Protein AF-A0A969VYK5-F1 (afdb_monomer_lite)

pLDDT: mean 79.66, std 14.04, range [40.75, 95.94]

Secondary structure (DSSP, 8-state):
---S--PPPPHHHHHHHHHHHHHT---TTPPPPS---SS-TTSEEE--TTS--EEEEEEEEEEETTTTEEEEEEEEES-HHHHHHHHHHHHHHHHHHH----S-----GGG--HHHHHHHHHTS-PPPPPP----

Structure (mmCIF, N/CA/C/O backbone):
data_AF-A0A969VYK5-F1
#
_entry.id   AF-A0A969VYK5-F1
#
loop_
_atom_site.group_PDB
_atom_site.id
_atom_site.type_symbol
_atom_site.label_atom_id
_atom_site.label_alt_id
_atom_site.label_comp_id
_atom_site.label_asym_id
_atom_site.label_entity_id
_atom_site.label_seq_id
_atom_site.pdbx_PDB_ins_code
_atom_site.Cartn_x
_atom_site.Cartn_y
_atom_site.Cartn_z
_atom_site.occupancy
_atom_site.B_iso_or_equiv
_atom_site.auth_seq_id
_atom_site.auth_comp_id
_atom_site.auth_asym_id
_atom_site.auth_atom_id
_atom_site.pdbx_PDB_model_num
ATOM 1 N N . ASP A 1 1 ? 29.962 -7.136 -37.544 1.00 41.75 1 ASP A N 1
ATOM 2 C CA . ASP A 1 1 ? 30.074 -8.088 -36.430 1.00 41.75 1 ASP A CA 1
ATOM 3 C C . ASP A 1 1 ? 28.797 -8.038 -35.594 1.00 41.75 1 ASP A C 1
ATOM 5 O O . ASP A 1 1 ? 28.433 -6.986 -35.090 1.00 41.75 1 ASP A O 1
ATOM 9 N N . ARG A 1 2 ? 28.059 -9.148 -35.634 1.00 42.69 2 ARG A N 1
ATOM 10 C CA . ARG A 1 2 ? 26.874 -9.631 -34.891 1.00 42.69 2 ARG A CA 1
ATOM 11 C C . ARG A 1 2 ? 25.931 -8.766 -34.010 1.00 42.69 2 ARG A C 1
ATOM 13 O O . ARG A 1 2 ? 25.226 -9.365 -33.206 1.00 42.69 2 ARG A O 1
ATOM 20 N N . LEU A 1 3 ? 25.810 -7.443 -34.159 1.00 51.03 3 LEU A N 1
ATOM 21 C CA . LEU A 1 3 ? 24.900 -6.639 -33.305 1.00 51.03 3 LEU A CA 1
ATOM 22 C C . LEU A 1 3 ? 23.645 -6.034 -33.970 1.00 51.03 3 LEU A C 1
ATOM 24 O O . LEU A 1 3 ? 22.906 -5.326 -33.298 1.00 51.03 3 LEU A O 1
ATOM 28 N N . GLU A 1 4 ? 23.321 -6.359 -35.226 1.00 52.34 4 GLU A N 1
ATOM 29 C CA . GLU A 1 4 ? 22.116 -5.822 -35.901 1.00 52.34 4 GLU A CA 1
ATOM 30 C C . GLU A 1 4 ? 21.194 -6.891 -36.505 1.00 52.34 4 GLU A C 1
ATOM 32 O O . GLU A 1 4 ? 20.651 -6.747 -37.597 1.00 52.34 4 GLU A O 1
ATOM 37 N N . GLN A 1 5 ? 20.962 -7.980 -35.779 1.00 48.00 5 GLN A N 1
ATOM 38 C CA . GLN A 1 5 ? 19.789 -8.822 -36.024 1.00 48.00 5 GLN A CA 1
ATOM 39 C C . GLN A 1 5 ? 19.027 -8.981 -34.716 1.00 48.00 5 GLN A C 1
ATOM 41 O O . GLN A 1 5 ? 19.033 -10.033 -34.087 1.00 48.00 5 GLN A O 1
ATOM 46 N N . ILE A 1 6 ? 18.385 -7.892 -34.287 1.00 55.47 6 ILE A N 1
ATOM 47 C CA . ILE A 1 6 ? 17.311 -7.987 -33.302 1.00 55.47 6 ILE A CA 1
ATOM 48 C C . ILE A 1 6 ? 16.156 -8.673 -34.031 1.00 55.47 6 ILE A C 1
ATOM 50 O O . ILE A 1 6 ? 15.439 -8.055 -34.822 1.00 55.47 6 ILE A O 1
ATOM 54 N N . GLU A 1 7 ? 16.043 -9.981 -33.827 1.00 66.12 7 GLU A N 1
ATOM 55 C CA . GLU A 1 7 ? 14.903 -10.778 -34.254 1.00 66.12 7 GLU A CA 1
ATOM 56 C C . GLU A 1 7 ? 13.625 -10.065 -33.793 1.00 66.12 7 GLU A C 1
ATOM 58 O O . GLU A 1 7 ? 13.471 -9.729 -32.616 1.00 66.12 7 GLU A O 1
ATOM 63 N N . LYS A 1 8 ? 12.737 -9.726 -34.738 1.00 75.31 8 LYS A N 1
ATOM 64 C CA . LYS A 1 8 ? 11.516 -8.984 -34.408 1.00 75.31 8 LYS A CA 1
ATOM 65 C C . LYS A 1 8 ? 10.719 -9.819 -33.400 1.00 75.31 8 LYS A C 1
ATOM 67 O O . LYS A 1 8 ? 10.378 -10.955 -33.729 1.00 75.31 8 LYS A O 1
ATOM 72 N N . PRO A 1 9 ? 10.378 -9.276 -32.215 1.00 78.81 9 PRO A N 1
ATOM 73 C CA . PRO A 1 9 ? 9.663 -10.040 -31.207 1.00 78.81 9 PRO A CA 1
ATOM 74 C C . PRO A 1 9 ? 8.341 -10.539 -31.786 1.00 78.81 9 PRO A C 1
ATOM 76 O O . PRO A 1 9 ? 7.653 -9.807 -32.517 1.00 78.81 9 PRO A O 1
ATOM 79 N N . THR A 1 10 ? 8.000 -11.789 -31.463 1.00 87.75 10 THR A N 1
ATOM 80 C CA . THR A 1 10 ? 6.731 -12.399 -31.866 1.00 87.75 10 THR A CA 1
ATOM 81 C C . THR A 1 10 ? 5.563 -11.550 -31.368 1.00 87.75 10 THR A C 1
ATOM 83 O O . THR A 1 10 ? 5.692 -10.772 -30.418 1.00 87.75 10 THR A O 1
ATOM 86 N N . ARG A 1 11 ? 4.393 -11.688 -32.003 1.00 88.88 11 ARG A N 1
ATOM 87 C CA . ARG A 1 11 ? 3.190 -10.954 -31.585 1.00 88.88 11 ARG A CA 1
ATOM 88 C C . ARG A 1 11 ? 2.899 -11.150 -30.092 1.00 88.88 11 ARG A C 1
ATOM 90 O O . ARG A 1 11 ? 2.686 -10.166 -29.406 1.00 88.88 11 ARG A O 1
ATOM 97 N N . ALA A 1 12 ? 2.980 -12.385 -29.592 1.00 80.56 12 ALA A N 1
ATOM 98 C CA . ALA A 1 12 ? 2.746 -12.690 -28.180 1.00 80.56 12 ALA A CA 1
ATOM 99 C C . ALA A 1 12 ? 3.714 -11.947 -27.244 1.00 80.56 12 ALA A C 1
ATOM 101 O O . ALA A 1 12 ? 3.286 -11.404 -26.232 1.00 80.56 12 ALA A O 1
ATOM 102 N N . VAL A 1 13 ? 5.002 -11.863 -27.604 1.00 76.69 13 VAL A N 1
ATOM 103 C CA . VAL A 1 13 ? 5.998 -11.106 -26.827 1.00 76.69 13 VAL A CA 1
ATOM 104 C C . VAL A 1 13 ? 5.680 -9.613 -26.843 1.00 76.69 13 VAL A C 1
ATOM 106 O O . VAL A 1 13 ? 5.773 -8.956 -25.814 1.00 76.69 13 VAL A O 1
ATOM 109 N N . ARG A 1 14 ? 5.267 -9.062 -27.987 1.00 83.88 14 ARG A N 1
ATOM 110 C CA . ARG A 1 14 ? 4.891 -7.647 -28.087 1.00 83.88 14 ARG A CA 1
ATOM 111 C C . ARG A 1 14 ? 3.634 -7.326 -27.284 1.00 83.88 14 ARG A C 1
ATOM 113 O O . ARG A 1 14 ? 3.631 -6.338 -26.564 1.00 83.88 14 ARG A O 1
ATOM 120 N N . ASP A 1 15 ? 2.607 -8.162 -27.390 1.00 81.88 15 ASP A N 1
ATOM 121 C CA . ASP A 1 15 ? 1.345 -7.996 -26.666 1.00 81.88 15 ASP A CA 1
ATOM 122 C C . ASP A 1 15 ? 1.592 -8.098 -25.150 1.00 81.88 15 ASP A C 1
ATOM 124 O O . ASP A 1 15 ? 1.103 -7.266 -24.392 1.00 81.88 15 ASP A O 1
ATOM 128 N N . TYR A 1 16 ? 2.451 -9.029 -24.716 1.00 74.69 16 TYR A N 1
ATOM 129 C CA . TYR A 1 16 ? 2.902 -9.133 -23.327 1.00 74.69 16 TYR A CA 1
ATOM 130 C C . TYR A 1 16 ? 3.653 -7.880 -22.854 1.00 74.69 16 TYR A C 1
ATOM 132 O O . TYR A 1 16 ? 3.333 -7.332 -21.804 1.00 74.69 16 TYR A O 1
ATOM 140 N N . LEU A 1 17 ? 4.618 -7.381 -23.634 1.00 76.06 17 LEU A N 1
ATOM 141 C CA . LEU A 1 17 ? 5.365 -6.166 -23.288 1.00 76.06 17 LEU A CA 1
ATOM 142 C C . LEU A 1 17 ? 4.474 -4.917 -23.269 1.00 76.06 17 LEU A C 1
ATOM 144 O O . LEU A 1 17 ? 4.666 -4.052 -22.419 1.00 76.06 17 LEU A O 1
ATOM 148 N N . ASN A 1 18 ? 3.491 -4.827 -24.165 1.00 77.62 18 ASN A N 1
ATOM 149 C CA . ASN A 1 18 ? 2.514 -3.741 -24.172 1.00 77.62 18 ASN A CA 1
ATOM 150 C C . ASN A 1 18 ? 1.614 -3.803 -22.934 1.00 77.62 18 ASN A C 1
ATOM 152 O O . ASN A 1 18 ? 1.473 -2.794 -22.251 1.00 77.62 18 ASN A O 1
ATOM 156 N N . ALA A 1 19 ? 1.088 -4.984 -22.594 1.00 71.56 19 ALA A N 1
ATOM 157 C CA . ALA A 1 19 ? 0.293 -5.183 -21.385 1.00 71.56 19 ALA A CA 1
ATOM 158 C C . ALA A 1 19 ? 1.095 -4.862 -20.113 1.00 71.56 19 ALA A C 1
ATOM 160 O O . ALA A 1 19 ? 0.571 -4.232 -19.200 1.00 71.56 19 ALA A O 1
ATOM 161 N N . LEU A 1 20 ? 2.384 -5.218 -20.064 1.00 65.12 20 LEU A N 1
ATOM 162 C CA . LEU A 1 20 ? 3.278 -4.811 -18.977 1.00 65.12 20 LEU A CA 1
ATOM 163 C C . LEU A 1 20 ? 3.508 -3.298 -18.935 1.00 65.12 20 LEU A C 1
ATOM 165 O O . LEU A 1 20 ? 3.636 -2.738 -17.853 1.00 65.12 20 LEU A O 1
ATOM 169 N N . ASN A 1 21 ? 3.575 -2.627 -20.083 1.00 66.75 21 ASN A N 1
ATOM 170 C CA . ASN A 1 21 ? 3.754 -1.178 -20.137 1.00 66.75 21 ASN A CA 1
ATOM 171 C C . ASN A 1 21 ? 2.479 -0.427 -19.702 1.00 66.75 21 ASN A C 1
ATOM 173 O O . ASN A 1 21 ? 2.571 0.613 -19.055 1.00 66.75 21 ASN A O 1
ATOM 177 N N . GLU A 1 22 ? 1.301 -0.975 -20.016 1.00 65.88 22 GLU A N 1
ATOM 178 C CA . GLU A 1 22 ? -0.002 -0.477 -19.558 1.00 65.88 22 GLU A CA 1
ATOM 179 C C . GLU A 1 22 ? -0.209 -0.727 -18.056 1.00 65.88 22 GLU A C 1
ATOM 181 O O . GLU A 1 22 ? -0.491 0.208 -17.308 1.00 65.88 22 GLU A O 1
ATOM 186 N N . ALA A 1 23 ? -0.002 -1.964 -17.590 1.00 58.78 23 ALA A N 1
ATOM 187 C CA . ALA A 1 23 ? -0.155 -2.350 -16.185 1.00 58.78 23 ALA A CA 1
ATOM 188 C C . ALA A 1 23 ? 0.927 -1.738 -15.282 1.00 58.78 23 ALA A C 1
ATOM 190 O O . ALA A 1 23 ? 0.669 -1.354 -14.145 1.00 58.78 23 ALA A O 1
ATOM 191 N N . GLY A 1 24 ? 2.148 -1.614 -15.802 1.00 55.03 24 GLY A N 1
ATOM 192 C CA . GLY A 1 24 ? 3.289 -1.004 -15.130 1.00 55.03 24 GLY A CA 1
ATOM 193 C C . GLY A 1 24 ? 3.270 0.519 -15.147 1.00 55.03 24 GLY A C 1
ATOM 194 O O . GLY A 1 24 ? 4.260 1.103 -14.695 1.00 55.03 24 GLY A O 1
ATOM 195 N N . GLY A 1 25 ? 2.184 1.125 -15.663 1.00 51.69 25 GLY A N 1
ATOM 196 C CA . GLY A 1 25 ? 1.928 2.554 -15.797 1.00 51.69 25 GLY A CA 1
ATOM 197 C C . GLY A 1 25 ? 2.767 3.361 -14.826 1.00 51.69 25 GLY A C 1
ATOM 198 O O . GLY A 1 25 ? 2.428 3.547 -13.654 1.00 51.69 25 GLY A O 1
ATOM 199 N N . LEU A 1 26 ? 3.936 3.789 -15.304 1.00 50.25 26 LEU A N 1
ATOM 200 C CA . LEU A 1 26 ? 4.762 4.701 -14.554 1.00 50.25 26 LEU A CA 1
ATOM 201 C C . LEU A 1 26 ? 3.910 5.955 -14.420 1.00 50.25 26 LEU A C 1
ATOM 203 O O . LEU A 1 26 ? 3.708 6.634 -15.424 1.00 50.25 26 LEU A O 1
ATOM 207 N N . ALA A 1 27 ? 3.370 6.213 -13.221 1.00 53.25 27 ALA A N 1
ATOM 208 C CA . ALA A 1 27 ? 2.617 7.427 -12.933 1.00 53.25 27 ALA A CA 1
ATOM 209 C C . ALA A 1 27 ? 3.323 8.594 -13.637 1.00 53.25 27 ALA A C 1
ATOM 211 O O . ALA A 1 27 ? 4.541 8.756 -13.489 1.00 53.25 27 ALA A O 1
ATOM 212 N N . SER A 1 28 ? 2.597 9.293 -14.510 1.00 46.88 28 SER A N 1
ATOM 213 C CA . SER A 1 28 ? 3.161 10.267 -15.446 1.00 46.88 28 SER A CA 1
ATOM 214 C C . SER A 1 28 ? 4.156 11.185 -14.725 1.00 46.88 28 SER A C 1
ATOM 216 O O . SER A 1 28 ? 3.780 11.868 -13.774 1.00 46.88 28 SER A O 1
ATOM 218 N N . GLY A 1 29 ? 5.429 11.165 -15.140 1.00 57.66 29 GLY A N 1
ATOM 219 C CA . GLY A 1 29 ? 6.511 11.928 -14.497 1.00 57.66 29 GLY A CA 1
ATOM 220 C C . GLY A 1 29 ? 7.514 11.120 -13.657 1.00 57.66 29 GLY A C 1
ATOM 221 O O . GLY A 1 29 ? 8.419 11.711 -13.067 1.00 57.66 29 GLY A O 1
ATOM 222 N N . ARG A 1 30 ? 7.420 9.784 -13.599 1.00 62.62 30 ARG A N 1
ATOM 223 C CA . ARG A 1 30 ? 8.436 8.954 -12.921 1.00 62.62 30 ARG A CA 1
ATOM 224 C C . ARG A 1 30 ? 9.784 8.961 -13.655 1.00 62.62 30 ARG A C 1
ATOM 2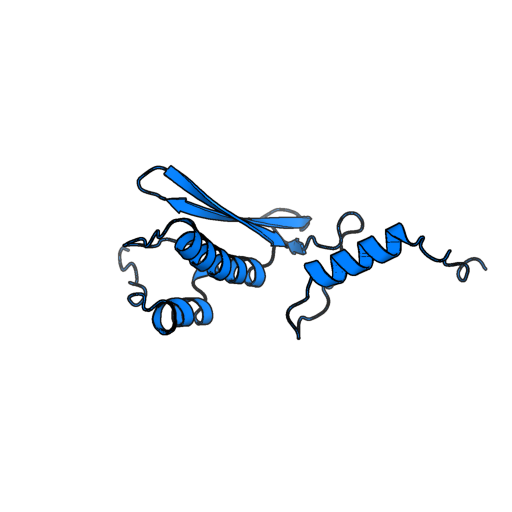26 O O . ARG A 1 30 ? 9.868 8.816 -14.874 1.00 62.62 30 ARG A O 1
ATOM 233 N N . LYS A 1 31 ? 10.865 9.041 -12.875 1.00 68.75 31 LYS A N 1
ATOM 234 C CA . LYS A 1 31 ? 12.235 8.828 -13.357 1.00 68.75 31 LYS A CA 1
ATOM 235 C C . LYS A 1 31 ? 12.457 7.342 -13.642 1.00 68.75 31 LYS A C 1
ATOM 237 O O . LYS A 1 31 ? 12.103 6.501 -12.818 1.00 68.75 31 LYS A O 1
ATOM 242 N N . GLN A 1 32 ? 13.089 7.038 -14.774 1.00 71.44 32 GLN A N 1
ATOM 243 C CA . GLN A 1 32 ? 13.478 5.670 -15.118 1.00 71.44 32 GLN A CA 1
ATOM 244 C C . GLN A 1 32 ? 14.357 5.055 -14.009 1.00 71.44 32 GLN A C 1
ATOM 246 O O . GLN A 1 32 ? 15.263 5.735 -13.502 1.00 71.44 32 GLN A O 1
ATOM 251 N N . PRO A 1 33 ? 14.096 3.800 -13.595 1.00 76.25 33 PRO A N 1
ATOM 252 C CA . PRO A 1 33 ? 14.887 3.139 -12.568 1.00 76.25 33 PRO A CA 1
ATOM 253 C C . PRO A 1 33 ? 16.323 2.921 -13.057 1.00 76.25 33 PRO A C 1
ATOM 255 O O . PRO A 1 33 ? 16.568 2.661 -14.231 1.00 76.25 33 PRO A O 1
ATOM 258 N N . LYS A 1 34 ? 17.295 3.011 -12.140 1.00 79.94 34 LYS A N 1
ATOM 259 C CA . LYS A 1 34 ? 18.720 2.813 -12.470 1.00 79.94 34 LYS A CA 1
ATOM 260 C C . LYS A 1 34 ? 19.051 1.370 -12.851 1.00 79.94 34 LYS A C 1
ATOM 262 O O . LYS A 1 34 ? 20.062 1.134 -13.500 1.00 79.94 34 LYS A O 1
ATOM 267 N N . MET A 1 35 ? 18.239 0.421 -12.397 1.00 84.06 35 MET A N 1
ATOM 268 C CA . MET A 1 35 ? 18.407 -0.996 -12.678 1.00 84.06 35 MET A CA 1
ATOM 269 C C . MET A 1 35 ? 17.036 -1.647 -12.821 1.00 84.06 35 MET A C 1
ATOM 271 O O . MET A 1 35 ? 16.107 -1.304 -12.086 1.00 84.06 35 MET A O 1
ATOM 275 N N . ILE A 1 36 ? 16.935 -2.573 -13.767 1.00 85.94 36 ILE A N 1
ATOM 276 C CA . ILE A 1 36 ? 15.734 -3.347 -14.083 1.00 85.94 36 ILE A CA 1
ATOM 277 C C . ILE A 1 36 ? 16.113 -4.818 -13.932 1.00 85.94 36 ILE A C 1
ATOM 279 O O . ILE A 1 36 ? 17.212 -5.213 -14.329 1.00 85.94 36 ILE A O 1
ATOM 283 N N . SER A 1 37 ? 15.237 -5.617 -13.326 1.00 85.50 37 SER A N 1
ATOM 284 C CA . SER A 1 37 ? 15.482 -7.051 -13.189 1.00 85.50 37 SER A CA 1
ATOM 285 C C . SER A 1 37 ? 15.458 -7.731 -14.564 1.00 85.50 37 SER A C 1
ATOM 287 O O . SER A 1 37 ? 14.536 -7.476 -15.341 1.00 85.50 37 SER A O 1
ATOM 289 N N . PRO A 1 38 ? 16.406 -8.637 -14.864 1.00 84.62 38 PRO A N 1
ATOM 290 C CA . PRO A 1 38 ? 16.367 -9.432 -16.090 1.00 84.62 38 PRO A CA 1
ATOM 291 C C . PRO A 1 38 ? 15.200 -10.428 -16.151 1.00 84.62 38 PRO A C 1
ATOM 293 O O . PRO A 1 38 ? 14.817 -10.836 -17.243 1.00 84.62 38 PRO A O 1
ATOM 296 N N . THR A 1 39 ? 14.666 -10.856 -15.002 1.00 85.00 39 THR A N 1
ATOM 297 C CA . THR A 1 39 ? 13.624 -11.896 -14.927 1.00 85.00 39 THR A CA 1
ATOM 298 C C . THR A 1 39 ? 12.219 -11.330 -14.775 1.00 85.00 39 THR A C 1
ATOM 300 O O . THR A 1 39 ? 11.265 -11.963 -15.213 1.00 85.00 39 THR A O 1
ATOM 303 N N . ASP A 1 40 ? 12.086 -10.153 -14.165 1.00 83.81 40 ASP A N 1
ATOM 304 C CA . ASP A 1 40 ? 10.797 -9.501 -13.937 1.00 83.81 40 ASP A CA 1
ATOM 305 C C . ASP A 1 40 ? 10.939 -7.967 -13.931 1.00 83.81 40 ASP A C 1
ATOM 307 O O . ASP A 1 40 ? 11.218 -7.372 -12.882 1.00 83.81 40 ASP A O 1
ATOM 311 N N . PRO A 1 41 ? 10.738 -7.302 -15.080 1.00 83.75 41 PRO A N 1
ATOM 312 C CA . PRO A 1 41 ? 10.889 -5.854 -15.207 1.00 83.75 41 PRO A CA 1
ATOM 313 C C . PRO A 1 41 ? 9.970 -5.016 -14.307 1.00 83.75 41 PRO A C 1
ATOM 315 O O . PRO A 1 41 ? 10.260 -3.835 -14.105 1.00 83.75 41 PRO A O 1
ATOM 318 N N . ALA A 1 42 ? 8.882 -5.591 -13.780 1.00 80.00 42 ALA A N 1
ATOM 319 C CA . ALA A 1 42 ? 7.959 -4.887 -12.895 1.00 80.00 42 ALA A CA 1
ATOM 320 C C . ALA A 1 42 ? 8.480 -4.801 -11.448 1.00 80.00 42 ALA A C 1
ATOM 322 O O . ALA A 1 42 ? 8.144 -3.859 -10.730 1.00 80.00 42 ALA A O 1
ATOM 323 N N . SER A 1 43 ? 9.365 -5.712 -11.034 1.00 87.00 43 SER A N 1
ATOM 324 C CA . SER A 1 43 ? 9.993 -5.682 -9.709 1.00 87.00 43 SER A CA 1
ATOM 325 C C . SER A 1 43 ? 10.874 -4.440 -9.494 1.00 87.00 43 SER A C 1
ATOM 327 O O . SER A 1 43 ? 11.489 -3.899 -10.420 1.00 87.00 43 SER A O 1
ATOM 329 N N . ALA A 1 44 ? 10.980 -3.973 -8.246 1.00 88.31 44 ALA A N 1
ATOM 330 C CA . ALA A 1 44 ? 11.810 -2.817 -7.911 1.00 88.31 44 ALA A CA 1
ATOM 331 C C . ALA A 1 44 ? 13.091 -3.214 -7.182 1.00 88.31 44 ALA A C 1
ATOM 333 O O . ALA A 1 44 ? 13.086 -4.077 -6.307 1.00 88.31 44 ALA A O 1
ATOM 334 N N . TRP A 1 45 ? 14.186 -2.528 -7.517 1.00 87.31 45 TRP A N 1
ATOM 335 C CA . TRP A 1 45 ? 15.435 -2.610 -6.768 1.00 87.31 45 TRP A CA 1
ATOM 336 C C . TRP A 1 45 ? 15.268 -1.973 -5.386 1.00 87.31 45 TRP A C 1
ATOM 338 O O . TRP A 1 45 ? 15.068 -0.761 -5.284 1.00 87.31 45 TRP A O 1
ATOM 348 N N . THR A 1 46 ? 15.374 -2.783 -4.338 1.00 83.81 46 THR A N 1
ATOM 349 C CA . THR A 1 46 ? 15.18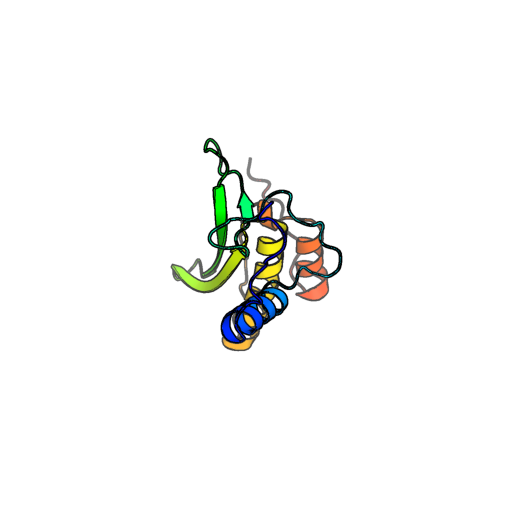1 -2.383 -2.944 1.00 83.81 46 THR A CA 1
ATOM 350 C C . THR A 1 46 ? 16.320 -2.887 -2.060 1.00 83.81 46 THR A C 1
ATOM 352 O O . THR A 1 46 ? 16.941 -3.917 -2.327 1.00 83.81 46 THR A O 1
ATOM 355 N N . SER A 1 47 ? 16.615 -2.143 -0.996 1.00 79.69 47 SER A N 1
ATOM 356 C CA . SER A 1 47 ? 17.565 -2.543 0.039 1.00 79.69 47 SER A CA 1
ATOM 357 C C . SER A 1 47 ? 16.787 -2.939 1.285 1.00 79.69 47 SER A C 1
ATOM 359 O O . SER A 1 47 ? 16.261 -2.076 1.980 1.00 79.69 47 SER A O 1
ATOM 361 N N . MET A 1 48 ? 16.743 -4.232 1.604 1.00 66.56 48 MET A N 1
ATOM 362 C CA . MET A 1 48 ? 16.267 -4.675 2.915 1.00 66.56 48 MET A CA 1
ATOM 363 C C . MET A 1 48 ? 17.374 -4.484 3.951 1.00 66.56 48 MET A C 1
ATOM 365 O O . MET A 1 48 ? 18.538 -4.779 3.671 1.00 66.56 48 MET A O 1
ATOM 369 N N . ALA A 1 49 ? 17.014 -3.988 5.137 1.00 58.41 49 ALA A N 1
ATOM 370 C CA . ALA A 1 49 ? 17.940 -3.707 6.232 1.00 58.41 49 ALA A CA 1
ATOM 371 C C . ALA A 1 49 ? 18.974 -4.840 6.412 1.00 58.41 49 ALA A C 1
ATOM 373 O O . ALA A 1 49 ? 18.622 -5.999 6.630 1.00 58.41 49 ALA A O 1
ATOM 374 N N . HIS A 1 50 ? 20.257 -4.486 6.282 1.00 58.19 50 HIS A N 1
ATOM 375 C CA . HIS A 1 50 ? 21.432 -5.363 6.426 1.00 58.19 50 HIS A CA 1
ATOM 376 C C . HIS A 1 50 ? 21.630 -6.471 5.374 1.00 58.19 50 HIS A C 1
ATOM 378 O O . HIS A 1 50 ? 22.552 -7.277 5.511 1.00 58.19 50 HIS A O 1
ATOM 384 N N . LYS A 1 51 ? 20.839 -6.509 4.296 1.00 66.75 51 LYS A N 1
ATOM 385 C CA . LYS A 1 51 ? 21.035 -7.439 3.174 1.00 66.75 51 LYS A CA 1
ATOM 386 C C . LYS A 1 51 ? 21.547 -6.710 1.936 1.00 66.75 51 LYS A C 1
ATOM 388 O O . LYS A 1 51 ? 21.400 -5.500 1.787 1.00 66.75 51 LYS A O 1
ATOM 393 N N . ARG A 1 52 ? 22.160 -7.469 1.021 1.00 78.12 52 ARG A N 1
ATOM 394 C CA . ARG A 1 52 ? 22.440 -6.971 -0.333 1.00 78.12 52 ARG A CA 1
ATOM 395 C C . ARG A 1 52 ? 21.116 -6.553 -0.964 1.00 78.12 52 ARG A C 1
ATOM 397 O O . ARG A 1 52 ? 20.114 -7.238 -0.769 1.00 78.12 52 ARG A O 1
ATOM 404 N N . ALA A 1 53 ? 21.127 -5.451 -1.702 1.00 82.81 53 ALA A N 1
ATOM 405 C CA . ALA A 1 53 ? 19.943 -5.013 -2.418 1.00 82.81 53 ALA A CA 1
ATOM 406 C C . ALA A 1 53 ? 19.493 -6.083 -3.432 1.00 82.81 53 ALA A C 1
ATOM 408 O O . ALA A 1 53 ? 20.307 -6.847 -3.962 1.00 82.81 53 ALA A O 1
ATOM 409 N N . GLN A 1 54 ? 18.180 -6.188 -3.606 1.00 87.75 54 GLN A N 1
ATOM 410 C CA . GLN A 1 54 ? 17.498 -7.231 -4.365 1.00 87.75 54 GLN A CA 1
ATOM 411 C C . GLN A 1 54 ? 16.321 -6.624 -5.124 1.00 87.75 54 GLN A C 1
ATOM 413 O O . GLN A 1 54 ? 15.858 -5.528 -4.813 1.00 87.75 54 GLN A O 1
ATOM 418 N N . PHE A 1 55 ? 15.834 -7.346 -6.125 1.00 90.44 55 PHE A N 1
ATOM 419 C CA . PHE A 1 55 ? 14.584 -7.014 -6.791 1.00 90.44 55 PHE A CA 1
ATOM 420 C C . PHE A 1 55 ? 13.414 -7.655 -6.054 1.00 90.44 55 PHE A C 1
ATOM 422 O O . PHE A 1 55 ? 13.478 -8.841 -5.732 1.00 90.44 55 PHE A O 1
ATOM 429 N N . GLY A 1 56 ? 12.357 -6.891 -5.788 1.00 89.81 56 GLY A N 1
ATOM 430 C CA . GLY A 1 56 ? 11.203 -7.419 -5.074 1.00 89.81 56 GLY A CA 1
ATOM 431 C C . GLY A 1 56 ? 9.957 -6.545 -5.123 1.00 89.81 56 GLY A C 1
ATOM 432 O O . GLY A 1 56 ? 9.913 -5.497 -5.779 1.00 89.81 56 GLY A O 1
ATOM 433 N N . TYR A 1 57 ? 8.960 -7.020 -4.382 1.00 89.12 57 TYR A N 1
ATOM 434 C CA . TYR A 1 57 ? 7.648 -6.414 -4.199 1.00 89.12 57 TYR A CA 1
ATOM 435 C C . TYR A 1 57 ? 7.398 -6.142 -2.715 1.00 89.12 57 TYR A C 1
ATOM 437 O O . TYR A 1 57 ? 7.837 -6.912 -1.859 1.00 89.12 57 TYR A O 1
ATOM 445 N N . GLY A 1 58 ? 6.693 -5.053 -2.431 1.00 86.75 58 GLY A N 1
ATOM 446 C CA . GLY A 1 58 ? 6.005 -4.837 -1.168 1.00 86.75 58 GLY A CA 1
ATOM 447 C C . GLY A 1 58 ? 4.650 -5.541 -1.207 1.00 86.75 58 GLY A C 1
ATOM 448 O O . GLY A 1 58 ? 3.923 -5.450 -2.197 1.00 86.75 58 GLY A O 1
ATOM 449 N N . LEU A 1 59 ? 4.325 -6.267 -0.141 1.00 89.50 59 LEU A N 1
ATOM 450 C CA . LEU A 1 59 ? 2.995 -6.835 0.069 1.00 89.50 59 LEU A CA 1
ATOM 451 C C . LEU A 1 59 ? 2.276 -5.969 1.096 1.00 89.50 59 LEU A C 1
ATOM 453 O O . LEU A 1 59 ? 2.635 -5.981 2.274 1.00 89.50 59 LEU A O 1
ATOM 457 N N . ASN A 1 60 ? 1.294 -5.200 0.633 1.00 91.38 60 ASN A N 1
ATOM 458 C CA . ASN A 1 60 ? 0.536 -4.278 1.465 1.00 91.38 60 ASN A CA 1
ATOM 459 C C . ASN A 1 60 ? -0.760 -4.964 1.893 1.00 91.38 60 ASN A C 1
ATOM 461 O O . ASN A 1 60 ? -1.470 -5.517 1.053 1.00 91.38 60 ASN A O 1
ATOM 465 N N . TYR A 1 61 ? -1.065 -4.924 3.187 1.00 93.44 61 TYR A N 1
ATOM 466 C CA . TYR A 1 61 ? -2.247 -5.562 3.761 1.00 93.44 61 TYR A CA 1
ATOM 467 C C . TYR A 1 61 ? -3.092 -4.533 4.498 1.00 93.44 61 TYR A C 1
ATOM 469 O O . TYR A 1 61 ? -2.561 -3.716 5.252 1.00 93.44 61 TYR A O 1
ATOM 477 N N . LEU A 1 62 ? -4.409 -4.621 4.329 1.00 93.56 62 LEU A N 1
ATOM 478 C CA . LEU A 1 62 ? -5.362 -4.012 5.243 1.00 93.56 62 LEU A CA 1
ATOM 479 C C . LEU A 1 62 ? -5.867 -5.115 6.168 1.00 93.56 62 LEU A C 1
ATOM 481 O O . LEU A 1 62 ? -6.350 -6.149 5.706 1.00 93.56 62 LEU A O 1
ATOM 485 N N . ILE A 1 63 ? -5.703 -4.908 7.470 1.00 94.19 63 ILE A N 1
ATOM 486 C CA . ILE A 1 63 ? -5.993 -5.913 8.489 1.00 94.19 63 ILE A CA 1
ATOM 487 C C . ILE A 1 63 ? -7.048 -5.347 9.430 1.00 94.19 63 ILE A C 1
ATOM 489 O O . ILE A 1 63 ? -6.877 -4.255 9.973 1.00 94.19 63 ILE A O 1
ATOM 493 N N . ASP A 1 64 ? -8.116 -6.109 9.639 1.00 93.69 64 ASP A N 1
ATOM 494 C CA . ASP A 1 64 ? -8.981 -5.940 10.796 1.00 93.69 64 ASP A CA 1
ATOM 495 C C . ASP A 1 64 ? -8.250 -6.498 12.022 1.00 93.69 64 ASP A C 1
ATOM 497 O O . ASP A 1 64 ? -8.052 -7.707 12.168 1.00 93.69 64 ASP A O 1
ATOM 501 N N . THR A 1 65 ? -7.809 -5.591 12.887 1.00 92.25 65 THR A N 1
ATOM 502 C CA . THR A 1 65 ? -7.041 -5.921 14.087 1.00 92.25 65 THR A CA 1
ATOM 503 C C . THR A 1 65 ? -7.886 -6.526 15.203 1.00 92.25 65 THR A C 1
ATOM 505 O O . THR A 1 65 ? -7.322 -7.184 16.070 1.00 92.25 65 THR A O 1
ATOM 508 N N . GLU A 1 66 ? -9.205 -6.312 15.210 1.00 92.12 66 GLU A N 1
ATOM 509 C CA . GLU A 1 66 ? -10.102 -6.892 16.218 1.00 92.12 66 GLU A CA 1
ATOM 510 C C . GLU A 1 66 ? -10.319 -8.384 15.947 1.00 92.12 66 GLU A C 1
ATOM 512 O O . GLU A 1 66 ? -10.238 -9.206 16.858 1.00 92.12 66 GLU A O 1
ATOM 517 N N . HIS A 1 67 ? -10.508 -8.738 14.674 1.00 93.44 67 HIS A N 1
ATOM 518 C CA . HIS A 1 67 ? -10.791 -10.113 14.254 1.00 93.44 67 HIS A CA 1
ATOM 519 C C . HIS A 1 67 ? -9.566 -10.864 13.710 1.00 93.44 67 HIS A C 1
ATOM 521 O O . HIS A 1 67 ? -9.663 -12.052 13.406 1.00 93.44 67 HIS A O 1
ATOM 527 N N . ALA A 1 68 ? -8.415 -10.193 13.590 1.00 93.94 68 ALA A N 1
ATOM 528 C CA . ALA A 1 68 ? -7.180 -10.720 13.002 1.00 93.94 68 ALA A CA 1
ATOM 529 C C . ALA A 1 68 ? -7.363 -11.246 11.561 1.00 93.94 68 ALA A C 1
ATOM 531 O O . ALA A 1 68 ? -6.798 -12.273 11.177 1.00 93.94 68 ALA A O 1
ATOM 532 N N . VAL A 1 69 ? -8.149 -10.526 10.753 1.00 94.75 69 VAL A N 1
ATOM 533 C CA . VAL A 1 69 ? -8.468 -10.891 9.364 1.00 94.75 69 VAL A CA 1
ATOM 534 C C . VAL A 1 69 ? -7.809 -9.919 8.393 1.00 94.75 69 VAL A C 1
ATOM 536 O O . VAL A 1 69 ? -7.916 -8.705 8.541 1.00 94.75 69 VAL A O 1
ATOM 539 N N . ILE A 1 70 ? -7.159 -10.450 7.356 1.00 95.94 70 ILE A N 1
ATOM 540 C CA . ILE A 1 70 ? -6.731 -9.649 6.202 1.00 95.94 70 ILE A CA 1
ATOM 541 C C . ILE A 1 70 ? -7.972 -9.374 5.350 1.00 95.94 70 ILE A C 1
ATOM 543 O O . ILE A 1 70 ? -8.553 -10.306 4.796 1.00 95.94 70 ILE A O 1
ATOM 547 N N . VAL A 1 71 ? -8.377 -8.109 5.260 1.00 95.75 71 VAL A N 1
ATOM 548 C CA . VAL A 1 71 ? -9.578 -7.691 4.518 1.00 95.75 71 VAL A CA 1
ATOM 549 C C . VAL A 1 71 ? -9.266 -7.262 3.088 1.00 95.75 71 VAL A C 1
ATOM 551 O O . VAL A 1 71 ? -10.135 -7.338 2.224 1.00 95.75 71 VAL A O 1
ATOM 554 N N . ASP A 1 72 ? -8.028 -6.840 2.824 1.00 95.81 72 ASP A N 1
ATOM 555 C CA . ASP A 1 72 ? -7.562 -6.496 1.482 1.00 95.81 72 ASP A CA 1
ATOM 556 C C . ASP A 1 72 ? -6.039 -6.684 1.369 1.00 95.81 72 ASP A C 1
ATOM 558 O O . ASP A 1 72 ? -5.307 -6.572 2.359 1.00 95.81 72 ASP A O 1
ATOM 562 N N . VAL A 1 73 ? -5.557 -6.949 0.154 1.00 94.81 73 VAL A N 1
ATOM 563 C CA . VAL A 1 73 ? -4.139 -7.071 -0.195 1.00 94.81 73 VAL A CA 1
ATOM 564 C C . VAL A 1 73 ? -3.851 -6.384 -1.529 1.00 94.81 73 VAL A C 1
ATOM 566 O O . VAL A 1 73 ? -4.599 -6.529 -2.492 1.00 94.81 73 VAL A O 1
ATOM 569 N N . GLU A 1 74 ? -2.732 -5.671 -1.6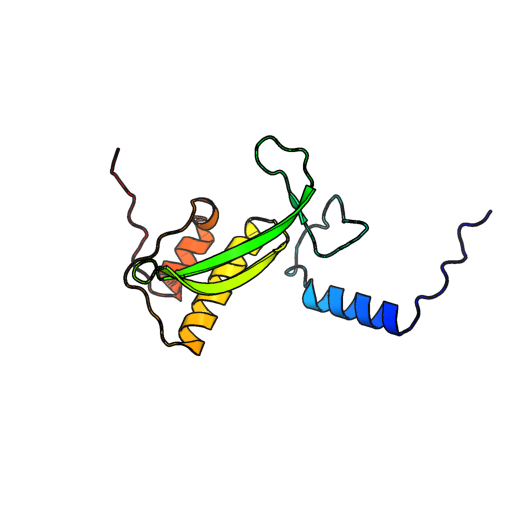07 1.00 91.94 74 GLU A N 1
ATOM 570 C CA . GLU A 1 74 ? -2.225 -5.108 -2.859 1.00 91.94 74 GLU A CA 1
ATOM 571 C C . GLU A 1 74 ? -0.705 -5.279 -2.918 1.00 91.94 74 GLU A C 1
ATOM 573 O O . GLU A 1 74 ? 0.030 -4.797 -2.051 1.00 91.94 74 GLU A O 1
ATOM 578 N N . ALA A 1 75 ? -0.220 -5.969 -3.948 1.00 90.38 75 ALA A N 1
ATOM 579 C CA . ALA A 1 75 ? 1.207 -6.103 -4.197 1.00 90.38 75 ALA A CA 1
ATOM 580 C C . ALA A 1 75 ? 1.695 -4.935 -5.055 1.00 90.38 75 ALA A C 1
ATOM 582 O O . ALA A 1 75 ? 1.127 -4.652 -6.108 1.00 90.38 75 ALA A O 1
ATOM 583 N N . THR A 1 76 ? 2.784 -4.292 -4.647 1.00 88.62 76 THR A N 1
ATOM 584 C CA . THR A 1 76 ? 3.416 -3.224 -5.428 1.00 88.62 76 THR A CA 1
ATOM 585 C C . THR A 1 76 ? 4.905 -3.474 -5.586 1.00 88.62 76 THR A C 1
ATOM 587 O O . THR A 1 76 ? 5.510 -4.144 -4.749 1.00 88.62 76 THR A O 1
ATOM 590 N N . PRO A 1 77 ? 5.551 -2.976 -6.653 1.00 87.81 77 PRO A N 1
ATOM 591 C CA . PRO A 1 77 ? 7.009 -2.961 -6.707 1.00 87.81 77 PRO A CA 1
ATOM 592 C C . PRO A 1 77 ? 7.553 -2.308 -5.429 1.00 87.81 77 PRO A C 1
ATOM 594 O O . PRO A 1 77 ? 7.019 -1.284 -5.016 1.00 87.81 77 PRO A O 1
ATOM 597 N N . ALA A 1 78 ? 8.585 -2.887 -4.802 1.00 86.50 78 ALA A N 1
ATOM 598 C CA . ALA A 1 78 ? 9.108 -2.469 -3.491 1.00 86.50 78 ALA A CA 1
ATOM 599 C C . ALA A 1 78 ? 9.686 -1.037 -3.492 1.00 86.50 78 ALA A C 1
ATOM 601 O O . ALA A 1 78 ? 10.899 -0.816 -3.575 1.00 86.50 78 ALA A O 1
ATOM 602 N N . ARG A 1 79 ? 8.793 -0.051 -3.452 1.00 82.88 79 ARG A N 1
ATOM 603 C CA . ARG A 1 79 ? 9.042 1.386 -3.501 1.00 82.88 79 ARG A CA 1
ATOM 604 C C . ARG A 1 79 ? 8.032 2.045 -2.576 1.00 82.88 79 ARG A C 1
ATOM 606 O O . ARG A 1 79 ? 6.833 1.950 -2.813 1.00 82.88 79 ARG A O 1
ATOM 613 N N . THR A 1 80 ? 8.514 2.827 -1.618 1.00 76.56 80 THR A N 1
ATOM 614 C CA . THR A 1 80 ? 7.667 3.480 -0.606 1.00 76.56 80 THR A CA 1
ATOM 615 C C . THR A 1 80 ? 6.529 4.314 -1.199 1.00 76.56 80 THR A C 1
ATOM 617 O O . THR A 1 80 ? 5.434 4.354 -0.656 1.00 76.56 80 THR A O 1
ATOM 620 N N . TYR A 1 81 ? 6.748 4.969 -2.344 1.00 79.44 81 TYR A N 1
ATOM 621 C CA . TYR A 1 81 ? 5.679 5.720 -3.011 1.00 79.44 81 TYR A CA 1
ATOM 622 C C . TYR A 1 81 ? 4.537 4.816 -3.502 1.00 79.44 81 TYR A C 1
ATOM 624 O O . TYR A 1 81 ? 3.371 5.178 -3.360 1.00 79.44 81 TYR A O 1
ATOM 632 N N . ASP A 1 82 ? 4.870 3.656 -4.074 1.00 83.12 82 ASP A N 1
ATOM 633 C CA . ASP A 1 82 ? 3.879 2.730 -4.623 1.00 83.12 82 ASP A CA 1
ATOM 634 C C . ASP A 1 82 ? 3.119 2.022 -3.490 1.00 83.12 82 ASP A C 1
ATOM 636 O O . ASP A 1 82 ? 1.912 1.835 -3.590 1.00 83.12 82 ASP A O 1
ATOM 640 N N . GLU A 1 83 ? 3.789 1.724 -2.374 1.00 83.81 83 GLU A N 1
ATOM 641 C CA . GLU A 1 83 ? 3.166 1.227 -1.134 1.00 83.81 83 GLU A CA 1
ATOM 642 C C . GLU A 1 83 ? 2.105 2.207 -0.597 1.00 83.81 83 GLU A C 1
ATOM 644 O O . GLU A 1 83 ? 0.959 1.825 -0.365 1.00 83.81 83 GLU A O 1
ATOM 649 N N . VAL A 1 84 ? 2.435 3.500 -0.492 1.00 85.38 84 VAL A N 1
ATOM 650 C CA . VAL A 1 84 ? 1.489 4.532 -0.022 1.00 85.38 84 VAL A CA 1
ATOM 651 C C . VAL A 1 84 ? 0.320 4.732 -0.995 1.00 85.38 84 VAL A C 1
ATOM 653 O O . VAL A 1 84 ? -0.813 4.982 -0.577 1.00 85.38 84 VAL A O 1
ATOM 656 N N . ALA A 1 85 ? 0.569 4.629 -2.303 1.00 85.62 85 ALA A N 1
ATOM 657 C CA . ALA A 1 85 ? -0.483 4.716 -3.313 1.00 85.62 85 ALA A CA 1
ATOM 658 C C . ALA A 1 85 ? -1.443 3.513 -3.252 1.00 85.62 85 ALA A C 1
ATOM 660 O O . ALA A 1 85 ? -2.659 3.692 -3.369 1.00 85.62 85 ALA A O 1
ATOM 661 N N . ALA A 1 86 ? -0.916 2.309 -3.009 1.00 89.00 86 ALA A N 1
ATOM 662 C CA . ALA A 1 86 ? -1.725 1.112 -2.806 1.00 89.00 86 ALA A CA 1
ATOM 663 C C . ALA A 1 86 ? -2.679 1.265 -1.620 1.00 89.00 86 ALA A C 1
ATOM 665 O O . ALA A 1 86 ? -3.848 0.907 -1.738 1.00 89.00 86 ALA A O 1
ATOM 666 N N . THR A 1 87 ? -2.242 1.884 -0.519 1.00 88.62 87 THR A N 1
ATOM 667 C CA . THR A 1 87 ? -3.104 2.091 0.654 1.00 88.62 87 THR A CA 1
ATOM 668 C C . THR A 1 87 ? -4.377 2.865 0.322 1.00 88.62 87 THR A C 1
ATOM 670 O O . THR A 1 87 ? -5.447 2.489 0.795 1.00 88.62 87 THR A O 1
ATOM 673 N N . LYS A 1 88 ? -4.298 3.917 -0.506 1.00 89.81 88 LYS A N 1
ATOM 674 C CA . LYS A 1 88 ? -5.490 4.680 -0.919 1.00 89.81 88 LYS A CA 1
ATOM 675 C C . LYS A 1 88 ? -6.487 3.790 -1.654 1.00 89.81 88 LYS A C 1
ATOM 677 O O . LYS A 1 88 ? -7.647 3.705 -1.261 1.00 89.81 88 LYS A O 1
ATOM 682 N N . THR A 1 89 ? -5.979 3.067 -2.651 1.00 91.12 89 THR A N 1
ATOM 683 C CA . THR A 1 89 ? -6.757 2.141 -3.480 1.00 91.12 89 THR A CA 1
ATOM 684 C C . THR A 1 89 ? -7.436 1.075 -2.626 1.00 91.12 89 THR A C 1
ATOM 686 O O . THR A 1 89 ? -8.627 0.833 -2.779 1.00 91.12 89 THR A O 1
ATOM 689 N N . MET A 1 90 ? -6.704 0.465 -1.692 1.00 93.38 90 MET A N 1
ATOM 690 C CA . MET A 1 90 ? -7.238 -0.575 -0.811 1.00 93.38 90 MET A CA 1
ATOM 691 C C . MET A 1 90 ? -8.317 -0.039 0.133 1.00 93.38 90 MET A C 1
ATOM 693 O O . MET A 1 90 ? -9.320 -0.709 0.355 1.00 93.38 90 MET A O 1
ATOM 697 N N . ILE A 1 91 ? -8.148 1.174 0.675 1.00 91.12 91 ILE A N 1
ATOM 698 C CA . ILE A 1 91 ? -9.162 1.805 1.534 1.00 91.12 91 ILE A CA 1
ATOM 699 C C . ILE A 1 91 ? -10.462 2.013 0.756 1.00 91.12 91 ILE A C 1
ATOM 701 O O . ILE A 1 91 ? -11.518 1.580 1.213 1.00 91.12 91 ILE A O 1
ATOM 705 N N . GLU A 1 92 ? -10.381 2.637 -0.418 1.00 91.44 92 GLU A N 1
ATOM 706 C CA . GLU A 1 92 ? -11.546 2.908 -1.265 1.00 91.44 92 GLU A CA 1
ATOM 707 C C . GLU A 1 92 ? -12.208 1.609 -1.741 1.00 91.44 92 GLU A C 1
ATOM 709 O O . GLU A 1 92 ? -13.429 1.465 -1.669 1.00 91.44 92 GLU A O 1
ATOM 714 N N . ARG A 1 93 ? -11.406 0.625 -2.168 1.00 94.81 93 ARG A N 1
ATOM 715 C CA . ARG A 1 93 ? -11.879 -0.688 -2.623 1.00 94.81 93 ARG A CA 1
ATOM 716 C C . ARG A 1 93 ? -12.575 -1.461 -1.509 1.00 94.81 93 ARG A C 1
ATOM 718 O O . ARG A 1 93 ? -13.642 -2.026 -1.748 1.00 94.81 93 ARG A O 1
ATOM 725 N N . THR A 1 94 ? -12.006 -1.473 -0.306 1.00 94.25 94 THR A N 1
ATOM 726 C CA . THR A 1 94 ? -12.587 -2.153 0.862 1.00 94.25 94 THR A CA 1
ATOM 727 C C . THR A 1 94 ? -13.901 -1.497 1.277 1.00 94.25 94 THR A C 1
ATOM 729 O O . THR A 1 94 ? -14.879 -2.198 1.536 1.00 94.25 94 THR A O 1
ATOM 732 N N . GLU A 1 95 ? -13.962 -0.163 1.293 1.00 92.00 95 GLU A N 1
ATOM 7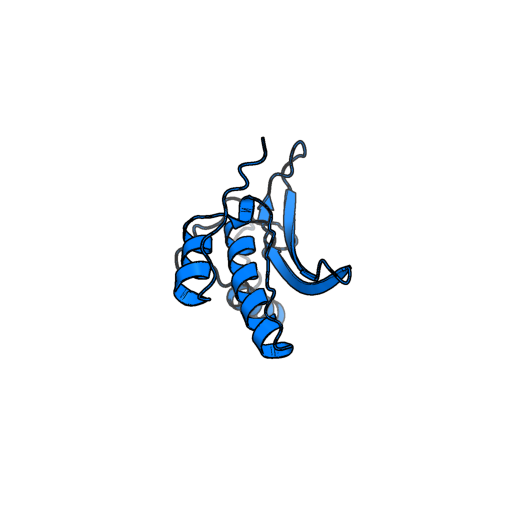33 C CA . GLU A 1 95 ? -15.201 0.563 1.585 1.00 92.00 95 GLU A CA 1
ATOM 734 C C . GLU A 1 95 ? -16.276 0.266 0.532 1.00 92.00 95 GLU A C 1
ATOM 736 O O . GLU A 1 95 ? -17.402 -0.072 0.887 1.00 92.00 95 GLU A O 1
ATOM 741 N N . ALA A 1 96 ? -15.930 0.320 -0.756 1.00 93.69 96 ALA A N 1
ATOM 742 C CA . ALA A 1 96 ? -16.871 0.045 -1.839 1.00 93.69 96 ALA A CA 1
ATOM 743 C C . ALA A 1 96 ? -17.365 -1.412 -1.848 1.00 93.69 96 ALA A C 1
ATOM 745 O O . ALA A 1 96 ? -18.521 -1.667 -2.184 1.00 93.69 96 ALA A O 1
ATOM 746 N N . SER A 1 97 ? -16.504 -2.366 -1.483 1.00 95.31 97 SER A N 1
ATOM 747 C CA . SER A 1 97 ? -16.820 -3.799 -1.543 1.00 95.31 97 SER A CA 1
ATOM 748 C C . SER A 1 97 ? -17.564 -4.297 -0.305 1.00 95.31 97 SER A C 1
ATOM 750 O O . SER A 1 97 ? -18.448 -5.143 -0.424 1.00 95.31 97 SER A O 1
ATOM 752 N N . PHE A 1 98 ? -17.211 -3.790 0.880 1.00 93.38 98 PHE A N 1
ATOM 753 C CA . PHE A 1 98 ? -17.679 -4.334 2.160 1.00 93.38 98 PHE A CA 1
ATOM 754 C C . PHE A 1 98 ? -18.371 -3.306 3.062 1.00 93.38 98 PHE A C 1
ATOM 756 O O . PHE A 1 98 ? -18.913 -3.680 4.099 1.00 93.38 98 PHE A O 1
ATOM 763 N N . GLY A 1 99 ? -18.348 -2.016 2.716 1.00 91.81 99 GLY A N 1
ATOM 764 C CA . GLY A 1 99 ? -18.902 -0.951 3.557 1.00 91.81 99 GLY A CA 1
ATOM 765 C C . GLY A 1 99 ? -18.142 -0.736 4.871 1.00 91.81 99 GLY A C 1
ATOM 766 O O . GLY A 1 99 ? -18.676 -0.111 5.786 1.00 91.81 99 GLY A O 1
ATOM 767 N N . LEU A 1 100 ? -16.916 -1.258 4.990 1.00 89.25 100 LEU A N 1
ATOM 768 C CA . LEU A 1 100 ? -16.136 -1.195 6.226 1.00 89.25 100 LEU A CA 1
ATOM 769 C C . LEU A 1 100 ? -15.512 0.190 6.422 1.00 89.25 100 LEU A C 1
ATOM 771 O O . LEU A 1 100 ? -14.719 0.656 5.601 1.00 89.25 100 LEU A O 1
ATOM 775 N N . LYS A 1 101 ? -15.826 0.816 7.561 1.00 84.06 101 LYS A N 1
ATOM 776 C CA . LYS A 1 101 ? -15.242 2.081 8.022 1.00 84.06 101 LYS A CA 1
ATOM 777 C C . LYS A 1 101 ? -14.671 1.890 9.425 1.00 84.06 101 LYS A C 1
ATOM 779 O O . LYS A 1 101 ? -15.452 1.824 10.366 1.00 84.06 101 LYS A O 1
ATOM 784 N N . PRO A 1 102 ? -13.342 1.760 9.581 1.00 82.25 102 PRO A N 1
ATOM 785 C CA . PRO A 1 102 ? -12.757 1.546 10.898 1.00 82.25 102 PRO A CA 1
ATOM 786 C C . PRO A 1 102 ? -12.846 2.812 11.757 1.00 82.25 102 PRO A C 1
ATOM 788 O O . PRO A 1 102 ? -12.686 3.915 11.243 1.00 82.25 102 PRO A O 1
ATOM 791 N N . ASP A 1 103 ? -13.011 2.661 13.070 1.00 82.44 103 ASP A N 1
ATOM 792 C CA . ASP A 1 103 ? -12.983 3.793 14.011 1.00 82.44 103 ASP A CA 1
ATOM 793 C C . ASP A 1 103 ? -11.555 4.288 14.290 1.00 82.44 103 ASP A C 1
ATOM 795 O O . ASP A 1 103 ? -11.324 5.451 14.631 1.00 82.44 103 ASP A O 1
ATOM 799 N N . ARG A 1 104 ? -10.568 3.393 14.162 1.00 83.62 104 ARG A N 1
ATOM 800 C CA . ARG A 1 104 ? -9.144 3.654 14.413 1.00 83.62 104 ARG A CA 1
ATOM 801 C C . ARG A 1 104 ? -8.293 3.013 13.327 1.00 83.62 104 ARG A C 1
ATOM 803 O O . ARG A 1 104 ? -8.625 1.948 12.819 1.00 83.62 104 ARG A O 1
ATOM 810 N N . ARG A 1 105 ? -7.175 3.651 12.983 1.00 84.94 105 ARG A N 1
ATOM 811 C CA . ARG A 1 105 ? -6.205 3.130 12.014 1.00 84.94 105 ARG A CA 1
ATOM 812 C C . ARG A 1 105 ? -4.810 3.186 12.610 1.00 84.94 105 ARG A C 1
ATOM 814 O O . ARG A 1 105 ? -4.420 4.209 13.164 1.00 84.94 105 ARG A O 1
ATOM 821 N N . ALA A 1 106 ? -4.072 2.099 12.450 1.00 88.06 106 ALA A N 1
ATOM 822 C CA . ALA A 1 106 ? -2.648 2.027 12.728 1.00 88.06 106 ALA A CA 1
ATOM 823 C C . ALA A 1 106 ? -1.931 1.615 11.441 1.00 88.06 106 ALA A C 1
ATOM 825 O O . ALA A 1 106 ? -2.442 0.796 10.677 1.00 88.06 106 ALA A O 1
ATOM 826 N N . ALA A 1 107 ? -0.771 2.208 11.189 1.00 87.62 107 ALA A N 1
ATOM 827 C CA . ALA A 1 107 ? 0.066 1.899 10.040 1.00 87.62 107 ALA A CA 1
ATOM 828 C C . ALA A 1 107 ? 1.537 2.106 10.409 1.00 87.62 107 ALA A C 1
ATOM 830 O O . ALA A 1 107 ? 1.848 2.811 11.369 1.00 87.62 107 ALA A O 1
ATOM 831 N N . ASP A 1 108 ? 2.436 1.504 9.632 1.00 85.44 108 ASP A N 1
ATOM 832 C CA . ASP A 1 108 ? 3.871 1.755 9.758 1.00 85.44 108 ASP A CA 1
ATOM 833 C C . ASP A 1 108 ? 4.210 3.227 9.451 1.00 85.44 108 ASP A C 1
ATOM 835 O O . ASP A 1 108 ? 3.537 3.889 8.655 1.00 85.44 108 ASP A O 1
ATOM 839 N N . THR A 1 109 ? 5.290 3.734 10.047 1.00 81.44 109 THR A N 1
ATOM 840 C CA . THR A 1 109 ? 5.798 5.098 9.841 1.00 81.44 109 THR A CA 1
ATOM 841 C C . THR A 1 109 ? 6.001 5.445 8.363 1.00 81.44 109 THR A C 1
ATOM 843 O O . THR A 1 109 ? 5.797 6.597 7.976 1.00 81.44 109 THR A O 1
ATOM 846 N N . ALA A 1 110 ? 6.345 4.473 7.512 1.00 78.31 110 ALA A N 1
ATOM 847 C CA . ALA A 1 110 ? 6.476 4.670 6.069 1.00 78.31 110 ALA A CA 1
ATOM 848 C C . ALA A 1 110 ? 5.190 5.212 5.409 1.00 78.31 110 ALA A C 1
ATOM 850 O O . ALA A 1 110 ? 5.268 5.969 4.438 1.00 78.31 110 ALA A O 1
ATOM 851 N N . TYR A 1 111 ? 4.015 4.905 5.970 1.00 81.06 111 TYR A N 1
ATOM 852 C CA . TYR A 1 111 ? 2.725 5.411 5.497 1.00 81.06 111 TYR A CA 1
ATOM 853 C C . TYR A 1 111 ? 2.413 6.830 5.996 1.00 81.06 111 TYR A C 1
ATOM 855 O O . TYR A 1 111 ? 1.564 7.513 5.428 1.00 81.06 111 TYR A O 1
ATOM 863 N N . GLY A 1 112 ? 3.137 7.338 6.997 1.00 83.31 112 GLY A N 1
ATOM 864 C CA . GLY A 1 112 ? 2.916 8.640 7.639 1.00 83.31 112 GLY A CA 1
ATOM 865 C C . GLY A 1 112 ? 3.383 9.865 6.843 1.00 83.31 112 GLY A C 1
ATOM 866 O O . GLY A 1 112 ? 3.690 10.903 7.427 1.00 83.31 112 GLY A O 1
ATOM 867 N N . THR A 1 113 ? 3.484 9.783 5.514 1.00 85.56 113 THR A N 1
ATOM 868 C CA . THR A 1 113 ? 3.923 10.932 4.704 1.00 85.56 113 THR A CA 1
ATOM 869 C C . THR A 1 113 ? 2.892 12.064 4.774 1.00 85.56 113 THR A C 1
ATOM 871 O O . THR A 1 113 ? 1.690 11.823 4.674 1.00 85.56 113 THR A O 1
ATOM 874 N N . GLY A 1 114 ? 3.334 13.324 4.877 1.00 86.56 114 GLY A N 1
ATOM 875 C CA . GLY A 1 114 ? 2.416 14.466 5.033 1.00 86.56 114 GLY A CA 1
ATOM 876 C C . GLY A 1 114 ? 1.351 14.575 3.931 1.00 86.56 114 GLY A C 1
ATOM 877 O O . GLY A 1 114 ? 0.211 14.927 4.210 1.00 86.56 114 GLY A O 1
ATOM 878 N N . LYS A 1 115 ? 1.684 14.187 2.690 1.00 86.50 115 LYS A N 1
ATOM 879 C CA . LYS A 1 115 ? 0.716 14.128 1.579 1.00 86.50 115 LYS A CA 1
ATOM 880 C C . LYS A 1 115 ? -0.371 13.072 1.795 1.00 86.50 115 LYS A C 1
ATOM 882 O O . LYS A 1 115 ? -1.518 13.301 1.429 1.00 86.50 115 LYS A O 1
ATOM 887 N N . PHE A 1 116 ? -0.011 11.914 2.342 1.00 87.75 116 PHE A N 1
ATOM 888 C CA . PHE A 1 116 ? -0.968 10.848 2.625 1.00 87.75 116 PHE A CA 1
ATOM 889 C C . PHE A 1 116 ? -1.856 11.198 3.820 1.00 87.75 116 PHE A C 1
ATOM 891 O O . PHE A 1 116 ? -3.068 11.022 3.753 1.00 87.75 116 PHE A O 1
ATOM 898 N N . LEU A 1 117 ? -1.271 11.776 4.872 1.00 88.56 117 LEU A N 1
ATOM 899 C CA . LEU A 1 117 ? -2.026 12.248 6.032 1.00 88.56 117 LEU A CA 1
ATOM 900 C C . LEU A 1 117 ? -3.002 13.374 5.659 1.00 88.56 117 LEU A C 1
ATOM 902 O O . LEU A 1 117 ? -4.152 13.333 6.081 1.00 88.56 117 LEU A O 1
ATOM 906 N N . GLY A 1 118 ? -2.581 14.327 4.819 1.00 88.56 118 GLY A N 1
ATOM 907 C CA . GLY A 1 118 ? -3.472 15.365 4.289 1.00 88.56 118 GLY A CA 1
ATOM 908 C C . GLY A 1 118 ? -4.643 14.773 3.504 1.00 88.56 118 GLY A C 1
ATOM 909 O O . GLY A 1 118 ? -5.787 15.120 3.759 1.00 88.56 118 GLY A O 1
ATOM 910 N N . TRP A 1 119 ? -4.383 13.790 2.637 1.00 90.25 119 TRP A N 1
ATOM 911 C CA . TRP A 1 119 ? -5.441 13.073 1.915 1.00 90.25 119 TRP A CA 1
ATOM 912 C C . TRP A 1 119 ? -6.452 12.384 2.850 1.00 90.25 119 TRP A C 1
ATOM 914 O O . TRP A 1 119 ? -7.658 12.493 2.636 1.00 90.25 119 TRP A O 1
ATOM 924 N N . LEU A 1 120 ? -5.983 11.712 3.909 1.00 89.19 120 LEU A N 1
ATOM 925 C CA . LEU A 1 120 ? -6.873 11.083 4.892 1.00 89.19 120 LEU A CA 1
ATOM 926 C C . LEU A 1 120 ? -7.797 12.108 5.565 1.00 89.19 120 LEU A C 1
ATOM 928 O O . LEU A 1 120 ? -8.992 11.859 5.707 1.00 89.19 120 LEU A O 1
ATOM 932 N N . VAL A 1 121 ? -7.260 13.260 5.962 1.00 88.75 121 VAL A N 1
ATOM 933 C CA . VAL A 1 121 ? -8.035 14.298 6.656 1.00 88.75 121 VAL A CA 1
ATOM 934 C C . VAL A 1 121 ? -8.981 15.026 5.702 1.00 88.75 121 VAL A C 1
ATOM 936 O O . VAL A 1 121 ? -10.171 15.173 5.987 1.00 88.75 121 VAL A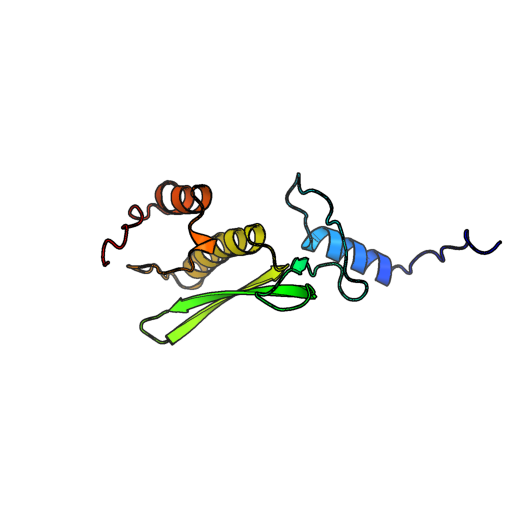 O 1
ATOM 939 N N . ASP A 1 122 ? -8.473 15.461 4.554 1.00 88.88 122 ASP A N 1
ATOM 940 C CA . ASP A 1 122 ? -9.185 16.380 3.670 1.00 88.88 122 ASP A CA 1
ATOM 941 C C . ASP A 1 122 ? -10.197 15.663 2.775 1.00 88.88 122 ASP A C 1
ATOM 943 O O . ASP A 1 122 ? -11.309 16.166 2.579 1.00 88.88 122 ASP A O 1
ATOM 947 N N . GLU A 1 123 ? -9.843 14.489 2.248 1.00 86.44 123 GLU A N 1
ATOM 948 C CA . GLU A 1 123 ? -10.671 13.754 1.286 1.00 86.44 123 GLU A CA 1
ATOM 949 C C . GLU A 1 123 ? -11.502 12.677 1.982 1.00 86.44 123 GLU A C 1
ATOM 951 O O . GLU A 1 123 ? -12.727 12.697 1.875 1.00 86.44 123 GLU A O 1
ATOM 956 N N . GLN A 1 124 ? -10.868 11.828 2.798 1.00 84.69 124 GLN A N 1
ATOM 957 C CA . GLN A 1 124 ? -11.565 10.757 3.529 1.00 84.69 124 GLN A CA 1
ATOM 958 C C . GLN A 1 124 ? -12.266 11.238 4.806 1.00 84.69 124 GLN A C 1
ATOM 960 O O . GLN A 1 124 ? -12.897 10.439 5.500 1.00 84.69 124 GLN A O 1
ATOM 965 N N . LYS A 1 125 ? -12.180 12.543 5.113 1.00 83.38 125 LYS A N 1
ATOM 966 C CA . LYS A 1 125 ? -12.796 13.189 6.286 1.00 83.38 125 LYS A CA 1
ATOM 967 C C . LYS A 1 125 ? -12.399 12.534 7.609 1.00 83.38 125 LYS A C 1
ATOM 969 O O . LYS A 1 125 ? -13.189 12.488 8.552 1.00 83.38 125 LYS A O 1
ATOM 974 N N . TRP A 1 126 ? -11.168 12.032 7.679 1.00 80.75 126 TRP A N 1
ATOM 975 C CA . TRP A 1 126 ? -10.650 11.377 8.870 1.00 80.75 126 TRP A CA 1
ATOM 976 C C . TRP A 1 126 ? -10.205 12.400 9.925 1.00 80.75 126 TRP A C 1
ATOM 978 O O . TRP A 1 126 ? -9.657 13.446 9.568 1.00 80.75 126 TRP A O 1
ATOM 988 N N . PRO A 1 127 ? -10.367 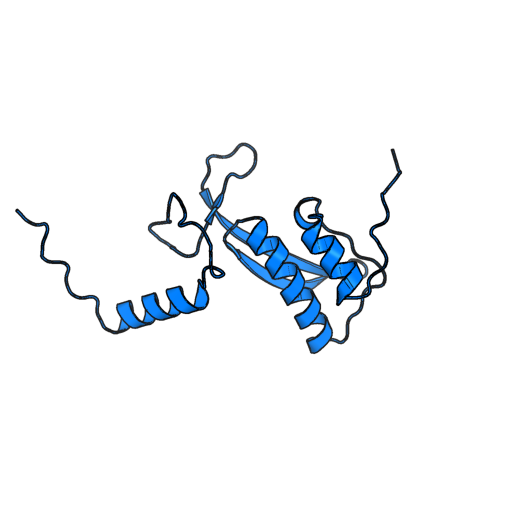12.110 11.231 1.00 77.12 127 PRO A N 1
ATOM 989 C CA . PRO A 1 127 ? -9.711 12.884 12.276 1.00 77.12 127 PRO A CA 1
ATOM 990 C C . PRO A 1 127 ? -8.204 13.022 12.032 1.00 77.12 127 PRO A C 1
ATOM 992 O O . PRO A 1 127 ? -7.552 12.084 11.565 1.00 77.12 127 PRO A O 1
ATOM 995 N N . ALA A 1 128 ? -7.648 14.181 12.397 1.00 75.19 128 ALA A N 1
ATOM 996 C CA . ALA A 1 128 ? -6.212 14.419 12.317 1.00 75.19 128 ALA A CA 1
ATOM 997 C C . ALA A 1 128 ? -5.425 13.346 13.102 1.00 75.19 128 ALA A C 1
ATOM 999 O O . ALA A 1 128 ? -5.898 12.896 14.153 1.00 75.19 128 ALA A O 1
ATOM 1000 N N . PRO A 1 129 ? -4.228 12.948 12.628 1.00 70.06 129 PRO A N 1
ATOM 1001 C CA . PRO A 1 129 ? -3.403 11.959 13.310 1.00 70.06 129 PRO A CA 1
ATOM 1002 C C . PRO A 1 129 ? -3.120 12.396 14.746 1.00 70.06 129 PRO A C 1
ATOM 1004 O O . PRO A 1 129 ? -2.679 13.521 14.984 1.00 70.06 129 PRO A O 1
ATOM 1007 N N . GLN A 1 130 ? -3.363 11.507 15.702 1.00 67.00 130 GLN A N 1
ATOM 1008 C CA . GLN A 1 130 ? -2.985 11.744 17.089 1.00 67.00 130 GLN A CA 1
ATOM 1009 C C . GLN A 1 130 ? -1.501 11.407 17.234 1.00 67.00 130 GLN A C 1
ATOM 1011 O O . GLN A 1 130 ? -1.078 10.305 16.890 1.00 67.00 130 GLN A O 1
ATOM 1016 N N . SER A 1 131 ? -0.694 12.360 17.703 1.00 59.84 131 SER A N 1
ATOM 1017 C CA . SER A 1 131 ? 0.674 12.061 18.117 1.00 59.84 131 SER A CA 1
ATOM 1018 C C . SER A 1 131 ? 0.606 11.163 19.347 1.00 59.84 131 SER A C 1
ATOM 1020 O O . SER A 1 131 ? 0.046 11.577 20.363 1.00 59.84 131 SER A O 1
ATOM 1022 N N . ASP A 1 132 ? 1.169 9.962 19.265 1.00 54.94 132 ASP A N 1
ATOM 1023 C CA . ASP A 1 132 ? 1.357 9.131 20.447 1.00 54.94 132 ASP A CA 1
ATOM 1024 C C . ASP A 1 132 ? 2.422 9.805 21.324 1.00 54.94 132 ASP A C 1
ATOM 1026 O O . ASP A 1 132 ? 3.611 9.797 21.011 1.00 54.94 132 ASP A O 1
ATOM 1030 N N . THR A 1 133 ? 1.989 10.505 22.374 1.00 45.56 133 THR A N 1
ATOM 1031 C CA . THR A 1 133 ? 2.882 11.176 23.335 1.00 45.56 133 THR A CA 1
ATOM 1032 C C . THR A 1 133 ? 3.392 10.224 24.415 1.00 45.56 133 THR A C 1
ATOM 1034 O O . THR A 1 133 ? 3.962 10.671 25.409 1.00 45.56 133 THR A O 1
ATOM 1037 N N . SER A 1 134 ? 3.176 8.920 24.253 1.00 45.34 134 SER A N 1
ATOM 1038 C CA . SER A 1 134 ? 3.618 7.899 25.196 1.00 45.34 134 SER A CA 1
ATOM 1039 C C . SER A 1 134 ? 5.118 7.643 25.012 1.00 45.34 134 SER A C 1
ATOM 1041 O O . SER A 1 134 ? 5.527 6.825 24.191 1.00 45.34 134 SER A O 1
ATOM 1043 N N . SER A 1 135 ? 5.933 8.408 25.743 1.00 40.75 135 SER A N 1
ATOM 1044 C CA . SER A 1 135 ? 7.357 8.126 25.994 1.00 40.75 135 SER A CA 1
ATOM 1045 C C . SER A 1 135 ? 7.527 7.357 27.297 1.00 40.75 135 SER A C 1
ATOM 1047 O O . SER A 1 135 ? 6.788 7.686 28.253 1.00 40.75 135 SER A O 1
#

Sequence (135 aa):
DRLEQIEKPTRAVRDYLNALNEAGGLASGRKQPKMISPTDPASAWTSMAHKRAQFGYGLNYLIDTEHAVIVDVEATPARTYDEVAATKTMIERTEASFGLKPDRRAADTAYGTGKFLGWLVDEQKWPAPQSDTSS

Foldseek 3Di:
DPDPCPPDDDPVVVVVVVVCCVVLPPPPPDDDAPDADPVHRQWDFDDDPPDDTDTHWDWAFDADPVVRDGQDIDIHRPDLVRNLVVVVVRVVVSCVPPVDDDPDDDDDVSNVDPVSQCCCCPPVVDPRDDPPPPD

Radius of gyration: 19.46 Å; chains: 1; bounding box: 49×29×62 Å